Protein AF-A0A7S4P070-F1 (afdb_monomer)

Radius of gyration: 16.61 Å; Cα contacts (8 Å, |Δi|>4): 369; chains: 1; bounding box: 40×41×44 Å

Foldseek 3Di:
DFDADPVPRDTPDDADDPDPFDWQEKDKADDDPPDDPDPDAIWMWIFTQQLWIWIAGPPHGDTPDIDFPDDPDPDRFRFRYWDDAPPQWIWTWTCQRKIWIARNVVRDTPDIDDDGHNKGFNDWDWDADPVRWIWIWTAIPVRWIWIWIHDPPDDDTDTDTDDD

Organism: NCBI:txid180227

Mean predicted aligned error: 7.18 Å

Secondary structure (DSSP, 8-state):
-EEE-TTT-SEEEE---SS-SPEEEEEEEPPPTT-TT-----EEEEEETTSEEEEEETTT--EEEEEE--TT-SS---EEEEEE-GGGEEEEEETTS-EEEEETTTTEEEEEES---S--EEEEEEEE-TTSPEEEEEEETTS-EEEEEE-SSS-----EEE--

Structure (mmCIF, N/CA/C/O backbone):
data_AF-A0A7S4P070-F1
#
_entry.id   AF-A0A7S4P070-F1
#
loop_
_atom_site.group_PDB
_atom_site.id
_atom_site.type_symbol
_atom_site.label_atom_id
_atom_site.label_alt_id
_atom_site.label_comp_id
_atom_site.label_asym_id
_atom_site.label_entity_id
_atom_site.label_seq_id
_atom_site.pdbx_PDB_ins_code
_atom_site.Cartn_x
_atom_site.Cartn_y
_atom_site.Cartn_z
_atom_site.occupancy
_atom_site.B_iso_or_equiv
_atom_site.auth_seq_id
_atom_site.auth_comp_id
_atom_site.auth_asym_id
_atom_site.auth_atom_id
_atom_site.pdbx_PDB_model_num
ATOM 1 N N . LEU A 1 1 ? 5.108 -7.755 -12.364 1.00 83.06 1 LEU A N 1
ATOM 2 C CA . LEU A 1 1 ? 3.908 -8.358 -11.732 1.00 83.06 1 LEU A CA 1
ATOM 3 C C . LEU A 1 1 ? 3.203 -9.234 -12.762 1.00 83.06 1 LEU A C 1
ATOM 5 O O . LEU A 1 1 ? 3.191 -8.847 -13.920 1.00 83.06 1 LEU A O 1
ATOM 9 N N . ALA A 1 2 ? 2.627 -10.378 -12.391 1.00 87.56 2 ALA A N 1
ATOM 10 C CA . ALA A 1 2 ? 1.837 -11.197 -13.316 1.00 87.56 2 ALA A CA 1
ATOM 11 C C . ALA A 1 2 ? 0.580 -11.753 -12.632 1.00 87.56 2 ALA A C 1
ATOM 13 O O . ALA A 1 2 ? 0.635 -12.115 -11.456 1.00 87.56 2 ALA A O 1
ATOM 14 N N . VAL A 1 3 ? -0.536 -11.818 -13.365 1.00 87.38 3 VAL A N 1
ATOM 15 C CA . VAL A 1 3 ? -1.731 -12.584 -12.983 1.00 87.38 3 VAL A CA 1
ATOM 16 C C . VAL A 1 3 ? -1.612 -13.971 -13.574 1.00 87.38 3 VAL A C 1
ATOM 18 O O . VAL A 1 3 ? -1.389 -14.123 -14.775 1.00 87.38 3 VAL A O 1
ATOM 21 N N . PHE A 1 4 ? -1.833 -14.977 -12.738 1.00 91.00 4 PHE A N 1
ATOM 22 C CA . PHE A 1 4 ? -1.916 -16.359 -13.174 1.00 91.00 4 PHE A CA 1
ATOM 23 C C . PHE A 1 4 ? -3.362 -16.830 -13.122 1.00 91.00 4 PHE A C 1
ATOM 25 O O . PHE A 1 4 ? -4.060 -16.639 -12.124 1.00 91.00 4 PHE A O 1
ATOM 32 N N . SER A 1 5 ? -3.798 -17.505 -14.178 1.00 92.38 5 SER A N 1
ATOM 33 C CA . SER A 1 5 ? -5.051 -18.249 -14.147 1.00 92.38 5 SER A CA 1
ATOM 34 C C . SER A 1 5 ? -4.894 -19.440 -13.208 1.00 92.38 5 SER A C 1
ATOM 36 O O . SER A 1 5 ? -4.060 -20.314 -13.432 1.00 92.38 5 SER A O 1
ATOM 38 N N . LEU A 1 6 ? -5.725 -19.532 -12.169 1.00 91.94 6 LEU A N 1
ATOM 39 C CA . LEU A 1 6 ? -5.698 -20.686 -11.258 1.00 91.94 6 LEU A CA 1
ATOM 40 C C . LEU A 1 6 ? -6.059 -22.000 -11.966 1.00 91.94 6 LEU A C 1
ATOM 42 O O . LEU A 1 6 ? -5.636 -23.072 -11.536 1.00 91.94 6 LEU A O 1
ATOM 46 N N . LYS A 1 7 ? -6.831 -21.918 -13.058 1.00 94.81 7 LYS A N 1
ATOM 47 C CA . LYS A 1 7 ? -7.277 -23.081 -13.827 1.00 94.81 7 LYS A CA 1
ATOM 48 C C . LYS A 1 7 ? -6.176 -23.620 -14.736 1.00 94.81 7 LYS A C 1
ATOM 50 O O . LYS A 1 7 ? -5.965 -24.828 -14.765 1.00 94.81 7 LYS A O 1
ATOM 55 N N . THR A 1 8 ? -5.509 -22.745 -15.490 1.00 96.25 8 THR A N 1
ATOM 56 C CA . THR A 1 8 ? -4.498 -23.153 -16.485 1.00 96.25 8 THR A CA 1
ATOM 57 C C . THR A 1 8 ? -3.077 -23.108 -15.935 1.00 96.25 8 THR A C 1
ATOM 59 O O . THR A 1 8 ? -2.202 -23.775 -16.471 1.00 96.25 8 THR A O 1
ATOM 62 N N . ARG A 1 9 ? -2.850 -22.373 -14.837 1.00 93.50 9 ARG A N 1
ATOM 63 C CA . ARG A 1 9 ? -1.528 -22.027 -14.285 1.00 93.50 9 ARG A CA 1
ATOM 64 C C . ARG A 1 9 ? -0.643 -21.249 -15.262 1.00 93.50 9 ARG A C 1
ATOM 66 O O . ARG A 1 9 ? 0.567 -21.176 -15.071 1.00 93.50 9 ARG A O 1
ATOM 73 N N . GLU A 1 10 ? -1.246 -20.658 -16.286 1.00 95.62 10 GLU A N 1
ATOM 74 C CA . GLU A 1 10 ? -0.568 -19.805 -17.257 1.00 95.62 10 GLU A CA 1
ATOM 75 C C . GLU A 1 10 ? -0.686 -18.335 -16.856 1.00 95.62 10 GLU A C 1
ATOM 77 O O . GLU A 1 10 ? -1.582 -17.950 -16.093 1.00 95.62 10 GLU A O 1
ATOM 82 N N . ILE A 1 11 ? 0.233 -17.523 -17.380 1.00 92.75 11 ILE A N 1
ATOM 83 C CA . ILE A 1 11 ? 0.182 -16.068 -17.255 1.00 92.75 11 ILE A CA 1
ATOM 84 C C . ILE A 1 11 ? -0.980 -15.575 -18.114 1.00 92.75 11 ILE A C 1
ATOM 86 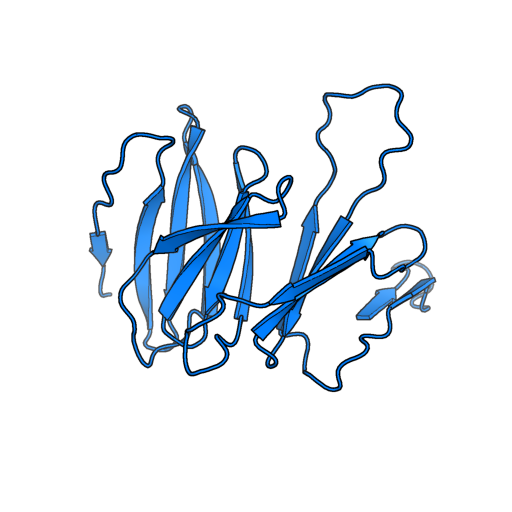O O . ILE A 1 11 ? -0.961 -15.722 -19.332 1.00 92.75 11 ILE A O 1
ATOM 90 N N . ASP A 1 12 ? -1.977 -14.989 -17.464 1.00 91.38 12 ASP A N 1
ATOM 91 C CA . ASP A 1 12 ? -3.086 -14.307 -18.130 1.00 91.38 12 ASP A CA 1
ATOM 92 C C . ASP A 1 12 ? -2.657 -12.894 -18.542 1.00 91.38 12 ASP A C 1
ATOM 94 O O . ASP A 1 12 ? -2.856 -12.453 -19.672 1.00 91.38 12 ASP A O 1
ATOM 98 N N . ARG A 1 13 ? -2.002 -12.191 -17.612 1.00 90.12 13 ARG A N 1
ATOM 99 C CA . ARG A 1 13 ? -1.626 -10.782 -17.740 1.00 90.12 13 ARG A CA 1
ATOM 100 C C . ARG A 1 13 ? -0.293 -10.510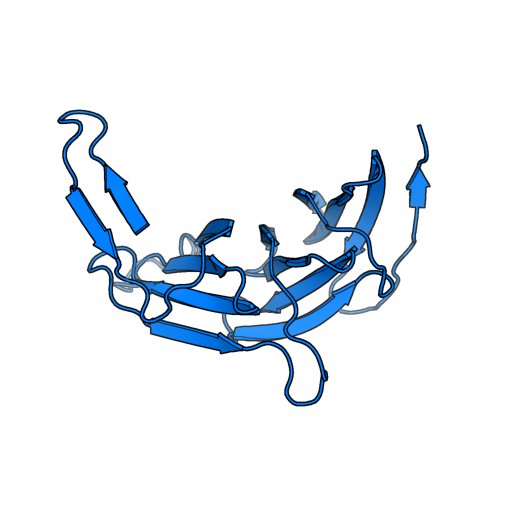 -17.054 1.00 90.12 13 ARG A C 1
ATOM 102 O O . ARG A 1 13 ? 0.004 -11.107 -16.019 1.00 90.12 13 ARG A O 1
ATOM 109 N N . GLN A 1 14 ? 0.502 -9.592 -17.598 1.00 91.19 14 GLN A N 1
ATOM 110 C CA . GLN A 1 14 ? 1.796 -9.206 -17.037 1.00 91.19 14 GLN A CA 1
ATOM 111 C C . GLN A 1 14 ? 1.975 -7.687 -17.089 1.00 91.19 14 GLN A C 1
ATOM 113 O O . GLN A 1 14 ? 1.861 -7.078 -18.147 1.00 91.19 14 GLN A O 1
ATOM 118 N N . TRP A 1 15 ? 2.317 -7.097 -15.943 1.00 89.31 15 TRP A N 1
ATOM 119 C CA . TRP A 1 15 ? 2.768 -5.714 -15.837 1.00 89.31 15 TRP A CA 1
ATOM 120 C C . TRP A 1 15 ? 4.285 -5.683 -15.703 1.00 89.31 15 TRP A C 1
ATOM 122 O O . TRP A 1 15 ? 4.862 -6.361 -14.837 1.00 89.31 15 TRP A O 1
ATOM 132 N N . SER A 1 16 ? 4.913 -4.838 -16.507 1.00 85.44 16 SER A N 1
ATOM 133 C CA . SER A 1 16 ? 6.335 -4.535 -16.407 1.00 85.44 16 SER A CA 1
ATOM 134 C C . SER A 1 16 ? 6.491 -3.178 -15.735 1.00 85.44 16 SER A C 1
ATOM 136 O O . SER A 1 16 ? 6.079 -2.160 -16.287 1.00 85.44 16 SER A O 1
ATOM 138 N N . ALA A 1 17 ? 7.058 -3.169 -14.527 1.00 71.62 17 ALA A N 1
ATOM 139 C CA . ALA A 1 17 ? 7.503 -1.932 -13.900 1.00 71.62 17 ALA A CA 1
ATOM 140 C C . ALA A 1 17 ? 8.615 -1.302 -14.745 1.00 71.62 17 ALA A C 1
ATOM 142 O O . ALA A 1 17 ? 9.438 -2.011 -15.319 1.00 71.62 17 ALA A O 1
ATOM 143 N N . HIS A 1 18 ? 8.635 0.028 -14.819 1.00 64.69 18 HIS A N 1
ATOM 144 C CA . HIS A 1 18 ? 9.735 0.766 -15.449 1.00 64.69 18 HIS A CA 1
ATOM 145 C C . HIS A 1 18 ? 10.992 0.833 -14.566 1.00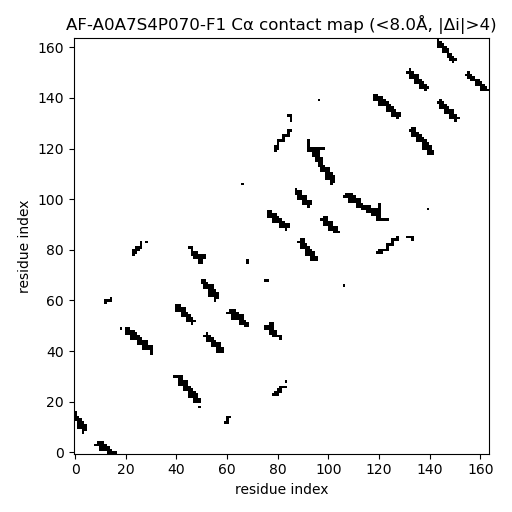 64.69 18 HIS A C 1
ATOM 147 O O . HIS A 1 18 ? 12.018 1.344 -15.005 1.00 64.69 18 HIS A O 1
ATOM 153 N N . SER A 1 19 ? 10.901 0.337 -13.333 1.00 76.62 19 SER A N 1
ATOM 154 C CA . SER A 1 19 ? 11.969 0.310 -12.341 1.00 76.62 19 SER A CA 1
ATOM 155 C C . SER A 1 19 ? 12.433 -1.127 -12.124 1.00 76.62 19 SER A C 1
ATOM 157 O O . SER A 1 19 ? 11.609 -2.042 -12.074 1.00 76.62 19 SER A O 1
ATOM 159 N N . ASP A 1 20 ? 13.742 -1.306 -11.946 1.00 81.94 20 ASP A N 1
ATOM 160 C CA . ASP A 1 20 ? 14.351 -2.576 -11.527 1.00 81.94 20 ASP A CA 1
ATOM 161 C C . ASP A 1 20 ? 14.103 -2.877 -10.032 1.00 81.94 20 ASP A C 1
ATOM 163 O O . ASP A 1 20 ? 14.575 -3.889 -9.511 1.00 81.94 20 ASP A O 1
ATOM 167 N N . ALA A 1 21 ? 13.380 -2.004 -9.319 1.00 84.69 21 ALA A N 1
ATOM 168 C CA . ALA A 1 21 ? 13.084 -2.177 -7.905 1.00 84.69 21 ALA A CA 1
ATOM 169 C C . ALA A 1 21 ? 12.193 -3.396 -7.633 1.00 84.69 21 ALA A C 1
ATOM 171 O O . ALA A 1 21 ? 11.246 -3.706 -8.363 1.00 84.69 21 ALA A O 1
ATOM 172 N N . VAL A 1 22 ? 12.465 -4.055 -6.507 1.00 89.44 22 VAL A N 1
ATOM 173 C CA . VAL A 1 22 ? 11.639 -5.155 -6.013 1.00 89.44 22 VAL A CA 1
ATOM 174 C C . VAL A 1 22 ? 10.292 -4.601 -5.555 1.00 89.44 22 VAL A C 1
ATOM 176 O O . VAL A 1 22 ? 10.227 -3.696 -4.722 1.00 89.44 22 VAL A O 1
ATOM 179 N N . ILE A 1 23 ? 9.205 -5.158 -6.095 1.00 92.00 23 ILE A N 1
ATOM 180 C CA . ILE A 1 23 ? 7.848 -4.881 -5.618 1.00 92.00 23 ILE A CA 1
ATOM 181 C C . ILE A 1 23 ? 7.630 -5.642 -4.311 1.00 92.00 23 ILE A C 1
ATOM 183 O O . ILE A 1 23 ? 7.679 -6.871 -4.286 1.00 92.00 23 ILE A O 1
ATOM 187 N N . MET A 1 24 ? 7.359 -4.898 -3.246 1.00 93.62 24 MET A N 1
ATOM 18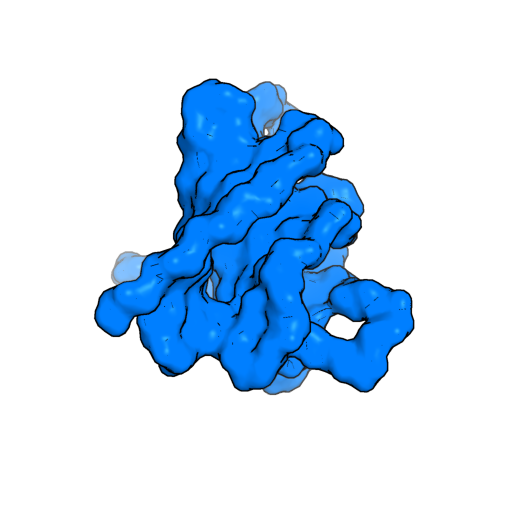8 C CA . MET A 1 24 ? 7.232 -5.410 -1.882 1.00 93.62 24 MET A CA 1
ATOM 189 C C . MET A 1 24 ? 5.787 -5.743 -1.521 1.00 93.62 24 MET A C 1
ATOM 191 O O . MET A 1 24 ? 5.529 -6.709 -0.808 1.00 93.62 24 MET A O 1
ATOM 195 N N . SER A 1 25 ? 4.827 -4.964 -2.024 1.00 95.50 25 SER A N 1
ATOM 196 C CA . SER A 1 25 ? 3.413 -5.160 -1.711 1.00 95.50 25 SER A CA 1
ATOM 197 C C . SER A 1 25 ? 2.507 -4.706 -2.844 1.00 95.50 25 SER A C 1
ATOM 199 O O . SER A 1 25 ? 2.846 -3.821 -3.631 1.00 95.50 25 SER A O 1
ATOM 201 N N . LEU A 1 2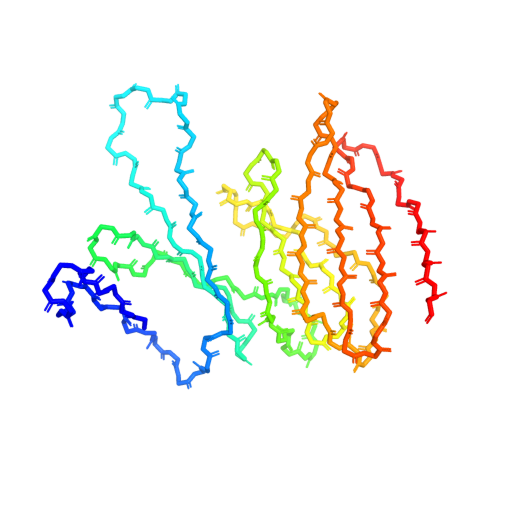6 ? 1.325 -5.317 -2.887 1.00 95.75 26 LEU A N 1
ATOM 202 C CA . LEU A 1 26 ? 0.270 -5.073 -3.862 1.00 95.75 26 LEU A CA 1
ATOM 203 C C . LEU A 1 26 ? -1.058 -4.886 -3.139 1.00 95.75 26 LEU A C 1
ATOM 205 O O . LEU A 1 26 ? -1.317 -5.554 -2.140 1.00 95.75 26 LEU A O 1
ATOM 209 N N . LEU A 1 27 ? -1.910 -4.019 -3.668 1.00 96.00 27 LEU A N 1
ATOM 210 C CA . LEU A 1 27 ? -3.249 -3.777 -3.160 1.00 96.00 27 LEU A CA 1
ATOM 211 C C . LEU A 1 27 ? -4.220 -3.625 -4.328 1.00 96.00 27 LEU A C 1
ATOM 213 O O . LEU A 1 27 ? -4.059 -2.744 -5.166 1.00 96.00 27 LEU A O 1
ATOM 217 N N . PHE A 1 28 ? -5.240 -4.477 -4.368 1.00 94.00 28 PHE A N 1
ATOM 218 C CA . PHE A 1 28 ? -6.341 -4.340 -5.316 1.00 94.00 28 PHE A CA 1
ATOM 219 C C . PHE A 1 28 ? -7.379 -3.379 -4.740 1.00 94.00 28 PHE A C 1
ATOM 221 O O . PHE A 1 28 ? -7.895 -3.594 -3.639 1.00 94.00 28 PHE A O 1
ATOM 228 N N . LEU A 1 29 ? -7.686 -2.323 -5.487 1.00 90.38 29 LEU A N 1
ATOM 229 C CA . LEU A 1 29 ? -8.701 -1.343 -5.133 1.00 90.38 29 LEU A CA 1
ATOM 230 C C . LEU A 1 29 ? -9.886 -1.494 -6.092 1.00 90.38 29 LEU A C 1
ATOM 232 O O . LEU A 1 29 ? -9.864 -0.942 -7.198 1.00 90.38 29 LEU A O 1
ATOM 236 N N . PRO A 1 30 ? -10.940 -2.232 -5.693 1.00 83.19 30 PRO A N 1
ATOM 237 C CA . PRO A 1 30 ? -12.193 -2.166 -6.415 1.00 83.19 30 PRO A CA 1
ATOM 238 C C . PRO A 1 30 ? -12.764 -0.760 -6.254 1.00 83.19 30 PRO A C 1
ATOM 240 O O . PRO A 1 30 ? -12.836 -0.226 -5.133 1.00 83.19 30 PRO A O 1
ATOM 243 N N . LYS A 1 31 ? -13.163 -0.167 -7.380 1.00 79.12 31 LYS A N 1
ATOM 244 C CA . LYS A 1 31 ? -13.922 1.078 -7.368 1.00 79.12 31 LYS A CA 1
ATOM 245 C C . LYS A 1 31 ? -15.273 0.843 -6.698 1.00 79.12 31 LYS A C 1
ATOM 247 O O . LYS A 1 31 ? -15.848 -0.234 -6.823 1.00 79.12 31 LYS A O 1
ATOM 252 N N . GLY A 1 32 ? -15.701 1.820 -5.897 1.00 67.75 32 GLY A N 1
ATOM 253 C CA . GLY A 1 32 ? -16.848 1.692 -4.997 1.00 67.75 32 GLY A CA 1
ATOM 254 C C . GLY A 1 32 ? -18.123 1.233 -5.709 1.00 67.75 32 GLY A C 1
ATOM 255 O O . GLY A 1 32 ? -18.381 1.617 -6.846 1.00 67.75 32 GLY A O 1
ATOM 256 N N . GLU A 1 33 ? -18.937 0.441 -5.010 1.00 55.00 33 GLU A N 1
ATOM 257 C CA . GLU A 1 33 ? -20.173 -0.178 -5.521 1.00 55.00 33 GLU A CA 1
ATOM 258 C C . GLU A 1 33 ? -21.286 0.830 -5.893 1.00 55.00 33 GLU A C 1
ATOM 260 O O . GLU A 1 33 ? -22.320 0.443 -6.435 1.00 55.00 33 GLU A O 1
ATOM 265 N N . GLU A 1 34 ? -21.102 2.127 -5.624 1.00 55.44 34 GLU A N 1
ATOM 266 C CA . GLU A 1 34 ? -22.180 3.125 -5.685 1.00 55.44 34 GLU A CA 1
ATOM 267 C C . GLU A 1 34 ? -22.380 3.808 -7.048 1.00 55.44 34 GLU A C 1
ATOM 269 O O . GLU A 1 34 ? -23.351 4.546 -7.218 1.00 55.44 34 GLU A O 1
ATOM 274 N N . ARG A 1 35 ? -21.545 3.542 -8.061 1.00 52.62 35 ARG A N 1
ATOM 275 C CA . ARG A 1 35 ? -21.776 4.051 -9.426 1.00 52.62 35 ARG A CA 1
ATOM 276 C C . ARG A 1 35 ? -22.138 2.927 -10.385 1.00 52.62 35 ARG A C 1
ATOM 278 O O . ARG A 1 35 ? -21.291 2.336 -11.043 1.00 52.62 35 ARG A O 1
ATOM 285 N N . LYS A 1 36 ? -23.441 2.661 -10.496 1.00 53.25 36 LYS A N 1
ATOM 286 C CA . LYS A 1 36 ? -23.992 1.981 -11.673 1.00 53.25 36 LYS A CA 1
ATOM 287 C C . LYS A 1 36 ? -23.803 2.920 -12.871 1.00 53.25 36 LYS A C 1
ATOM 289 O O . LYS A 1 36 ? -24.261 4.051 -12.797 1.00 53.25 36 LYS A O 1
ATOM 294 N N . GLU A 1 37 ? -23.170 2.432 -13.938 1.00 51.12 37 GLU A N 1
ATOM 295 C CA . GLU A 1 37 ? -23.117 3.012 -15.303 1.00 51.12 37 GLU A CA 1
ATOM 296 C C . GLU A 1 37 ? -21.867 3.778 -15.765 1.00 51.12 37 GLU A C 1
ATOM 298 O O . GLU A 1 37 ? -21.868 4.255 -16.899 1.00 51.12 37 GLU A O 1
ATOM 303 N N . SER A 1 38 ? -20.761 3.827 -15.020 1.00 56.62 38 SER A N 1
ATOM 304 C CA . SER A 1 38 ? -19.477 4.195 -15.638 1.00 56.62 38 SER A CA 1
ATOM 305 C C . SER A 1 38 ? -18.585 2.962 -15.803 1.00 56.62 38 SER A C 1
ATOM 307 O O . SER A 1 38 ? -18.490 2.144 -14.891 1.00 56.62 38 SER A O 1
ATOM 309 N N . ASP A 1 39 ? -17.948 2.820 -16.976 1.00 62.72 39 ASP A N 1
ATOM 310 C CA . ASP A 1 39 ? -16.863 1.865 -17.297 1.00 62.72 39 ASP A CA 1
ATOM 311 C C . ASP A 1 39 ? -15.607 2.160 -16.449 1.00 62.72 39 ASP A C 1
ATOM 313 O O . ASP A 1 39 ? -14.487 2.324 -16.930 1.00 62.72 39 ASP A O 1
ATOM 317 N N . GLU A 1 40 ? -15.797 2.349 -15.153 1.00 64.69 40 GLU A N 1
ATOM 318 C CA . GLU A 1 40 ? -14.766 2.746 -14.231 1.00 64.69 40 GLU A CA 1
ATOM 319 C C . GLU A 1 40 ? -14.050 1.490 -13.724 1.00 64.69 40 GLU A C 1
ATOM 321 O O . GLU A 1 40 ? -14.550 0.721 -12.907 1.00 64.69 40 GLU A O 1
ATOM 326 N N . GLU A 1 41 ? -12.861 1.274 -14.279 1.00 81.00 41 GLU A N 1
ATOM 327 C CA . GLU A 1 41 ? -12.065 0.061 -14.108 1.00 81.00 41 GLU A CA 1
ATOM 328 C C . GLU A 1 41 ? -11.367 -0.000 -12.737 1.00 81.00 41 GLU A C 1
ATOM 330 O O . GLU A 1 41 ? -11.037 1.025 -12.136 1.00 81.00 41 GLU A O 1
ATOM 335 N N . SER A 1 42 ? -11.134 -1.221 -12.240 1.00 90.38 42 SER A N 1
ATOM 336 C CA . SER A 1 42 ? -10.392 -1.459 -10.996 1.00 90.38 42 SER A CA 1
ATOM 337 C C . SER A 1 42 ? -8.918 -1.075 -11.148 1.00 90.38 42 SER A C 1
ATOM 339 O O . SER A 1 42 ? -8.314 -1.241 -12.215 1.00 90.38 42 SER A O 1
ATOM 341 N N . GLU A 1 43 ? -8.329 -0.599 -10.051 1.00 93.88 43 GLU A N 1
ATOM 342 C CA . GLU A 1 43 ? -6.909 -0.270 -9.977 1.00 93.88 43 GLU A CA 1
ATOM 343 C C . GLU A 1 43 ? -6.139 -1.283 -9.121 1.00 93.88 43 GLU A C 1
ATOM 345 O O . GLU A 1 43 ? -6.645 -1.821 -8.131 1.00 93.88 43 GLU A O 1
ATOM 350 N N . VAL A 1 44 ? -4.874 -1.494 -9.477 1.00 94.88 44 VAL A N 1
ATOM 351 C CA . VAL A 1 44 ? -3.889 -2.203 -8.659 1.00 94.88 44 VAL A CA 1
ATOM 352 C C . VAL A 1 44 ? -2.839 -1.200 -8.230 1.00 94.88 44 VAL A C 1
ATOM 354 O O . VAL A 1 44 ? -2.253 -0.512 -9.059 1.00 94.88 44 VAL A O 1
ATOM 357 N N . TRP A 1 45 ? -2.589 -1.119 -6.935 1.00 95.25 45 TRP A N 1
ATOM 358 C CA . TRP A 1 45 ? -1.535 -0.294 -6.367 1.00 95.25 45 TRP A CA 1
ATOM 359 C C . TRP A 1 45 ? -0.376 -1.194 -5.967 1.00 95.25 45 TRP A C 1
ATOM 361 O O . TRP A 1 45 ? -0.584 -2.265 -5.396 1.00 95.25 45 TRP A O 1
ATOM 371 N N . SER A 1 46 ? 0.849 -0.781 -6.264 1.00 94.50 46 SER A N 1
ATOM 372 C CA . SER A 1 46 ? 2.049 -1.522 -5.887 1.00 94.50 46 SER A CA 1
ATOM 373 C C . SER A 1 46 ? 3.106 -0.601 -5.316 1.00 94.50 46 SER A C 1
ATOM 375 O O . SER A 1 46 ? 3.273 0.513 -5.802 1.00 94.50 46 SER A O 1
ATOM 377 N N . VAL A 1 47 ? 3.861 -1.088 -4.344 1.00 92.88 47 VAL A N 1
ATOM 378 C CA . VAL A 1 47 ? 4.995 -0.369 -3.757 1.00 92.88 47 VAL A CA 1
ATOM 379 C C . VAL A 1 47 ? 6.263 -1.186 -3.840 1.00 92.88 47 VAL A C 1
ATOM 381 O O . VAL A 1 47 ? 6.201 -2.417 -3.813 1.00 92.88 47 VAL A O 1
ATOM 384 N N . GLY A 1 48 ? 7.402 -0.503 -3.912 1.00 88.56 48 GLY A N 1
ATOM 385 C CA . GLY A 1 48 ? 8.706 -1.145 -3.969 1.00 88.56 48 GLY A CA 1
ATOM 386 C C . GLY A 1 48 ? 9.801 -0.429 -3.185 1.00 88.56 48 GLY A C 1
ATOM 387 O O . GLY A 1 48 ? 9.595 0.604 -2.541 1.00 88.56 48 GLY A O 1
ATOM 388 N N . GLU A 1 49 ? 10.996 -1.005 -3.276 1.00 88.69 49 GLU A N 1
ATOM 389 C CA . GLU A 1 49 ? 12.229 -0.501 -2.658 1.00 88.69 49 GLU A CA 1
ATOM 390 C C . GLU A 1 49 ? 12.714 0.836 -3.237 1.00 88.69 49 GLU A C 1
ATOM 392 O O . GLU A 1 49 ? 13.639 1.433 -2.713 1.00 88.69 49 GLU A O 1
ATOM 397 N N . ASP A 1 50 ? 12.115 1.352 -4.304 1.00 87.75 50 ASP A N 1
ATOM 398 C CA . ASP A 1 50 ? 12.426 2.693 -4.812 1.00 87.75 50 ASP A CA 1
ATOM 399 C C . ASP A 1 50 ? 11.639 3.802 -4.098 1.00 87.75 50 ASP A C 1
ATOM 401 O O . ASP A 1 50 ? 11.835 4.987 -4.374 1.00 87.75 50 ASP A O 1
ATOM 405 N N . GLY A 1 51 ? 10.746 3.435 -3.173 1.00 87.56 51 GLY A N 1
ATOM 406 C CA . GLY A 1 51 ? 9.889 4.381 -2.466 1.00 87.56 51 GLY A CA 1
ATOM 407 C C . GLY A 1 51 ? 8.834 5.037 -3.356 1.00 87.56 51 GLY A C 1
ATOM 408 O O . GLY A 1 51 ? 8.302 6.095 -3.005 1.00 87.56 51 GLY A O 1
ATOM 409 N N . CYS A 1 52 ? 8.526 4.423 -4.499 1.00 90.25 52 CYS A N 1
ATOM 410 C CA . CYS A 1 52 ? 7.422 4.817 -5.360 1.00 90.25 52 CYS A CA 1
ATOM 411 C C . CYS A 1 52 ? 6.177 3.968 -5.072 1.00 90.25 52 CYS A C 1
ATOM 413 O O . CYS A 1 52 ? 6.257 2.804 -4.669 1.00 90.25 52 CYS A O 1
ATOM 415 N N . ILE A 1 53 ? 5.011 4.561 -5.316 1.00 92.06 53 ILE A N 1
ATOM 416 C CA . ILE A 1 53 ? 3.736 3.859 -5.442 1.00 92.06 53 ILE A CA 1
ATOM 417 C C . ILE A 1 53 ? 3.364 3.898 -6.919 1.00 92.06 53 ILE A C 1
ATOM 419 O O . ILE A 1 53 ? 3.201 4.969 -7.497 1.00 92.06 53 ILE A O 1
ATOM 423 N N . TYR A 1 54 ? 3.208 2.734 -7.526 1.00 93.25 54 TYR A N 1
ATOM 424 C CA . TYR A 1 54 ? 2.751 2.601 -8.901 1.00 93.25 54 TYR A CA 1
ATOM 425 C C . TYR A 1 54 ? 1.266 2.266 -8.903 1.00 93.25 54 TYR A C 1
ATOM 427 O O . TYR A 1 54 ? 0.832 1.365 -8.179 1.00 93.25 54 TYR A O 1
ATOM 435 N N . ILE A 1 55 ? 0.505 2.974 -9.730 1.00 94.12 55 ILE A N 1
ATOM 436 C CA . ILE A 1 55 ? -0.927 2.751 -9.904 1.00 94.12 55 ILE A CA 1
ATOM 437 C C . ILE A 1 55 ? -1.147 2.188 -11.293 1.00 94.12 55 ILE A C 1
ATOM 439 O O . ILE A 1 55 ? -0.783 2.803 -12.293 1.00 94.12 55 ILE A O 1
ATOM 443 N N . TRP A 1 56 ? -1.775 1.027 -11.355 1.00 94.50 56 TRP A N 1
ATOM 444 C CA . TRP A 1 56 ? -2.009 0.289 -12.579 1.00 94.50 56 TRP A CA 1
ATOM 445 C C . TRP A 1 56 ? -3.498 0.153 -12.820 1.00 94.50 56 TRP A C 1
ATOM 447 O O . TRP A 1 56 ? -4.264 -0.135 -11.901 1.00 94.50 56 TRP A O 1
ATOM 457 N N . ARG A 1 57 ? -3.903 0.258 -14.077 1.00 92.75 57 ARG A N 1
ATOM 458 C CA . ARG A 1 57 ? -5.201 -0.237 -14.509 1.00 92.75 57 ARG A CA 1
ATOM 459 C C . ARG A 1 57 ? -5.146 -1.758 -14.505 1.00 92.75 57 ARG A C 1
ATOM 461 O O . ARG A 1 57 ? -4.229 -2.355 -15.077 1.00 92.75 57 ARG A O 1
ATOM 468 N N . GLU A 1 58 ? -6.113 -2.398 -13.857 1.00 91.38 58 GLU A N 1
ATOM 469 C CA . GLU A 1 58 ? -6.106 -3.855 -13.740 1.00 91.38 58 GLU A CA 1
ATOM 470 C C . GLU A 1 58 ? -6.323 -4.521 -15.107 1.00 91.38 58 GLU A C 1
ATOM 472 O O . GLU A 1 58 ? -5.613 -5.458 -15.467 1.00 91.38 58 GLU A O 1
ATOM 477 N N . ARG A 1 59 ? -7.296 -4.024 -15.881 1.00 89.81 59 ARG A N 1
ATOM 478 C CA . ARG A 1 59 ? -7.792 -4.665 -17.106 1.00 89.81 59 ARG A CA 1
ATOM 479 C C . ARG A 1 59 ? -6.702 -4.926 -18.145 1.00 89.81 59 ARG A C 1
ATOM 481 O O . ARG A 1 59 ? -6.565 -6.061 -18.587 1.00 89.81 59 ARG A O 1
ATOM 488 N N . ASP A 1 60 ? -5.971 -3.887 -18.533 1.00 90.62 60 ASP A N 1
ATOM 489 C CA . ASP A 1 60 ? -5.037 -3.893 -19.670 1.00 90.62 60 ASP A CA 1
ATOM 490 C C . ASP A 1 60 ? -3.564 -3.754 -19.251 1.00 90.62 60 ASP A C 1
ATOM 492 O O . ASP A 1 60 ? -2.675 -3.632 -20.089 1.00 90.62 60 ASP A O 1
ATOM 496 N N . CYS A 1 61 ? -3.313 -3.759 -17.946 1.00 92.06 61 CYS A N 1
ATOM 497 C CA . CYS A 1 61 ? -2.000 -3.599 -17.354 1.00 92.06 61 CYS A CA 1
ATOM 498 C C . CYS A 1 61 ? -1.289 -2.258 -17.590 1.00 92.06 61 CYS A C 1
ATOM 500 O O . CYS A 1 61 ? -0.072 -2.164 -17.417 1.00 92.06 61 CYS A O 1
ATOM 502 N N . THR A 1 62 ? -2.029 -1.202 -17.926 1.00 92.19 62 THR A N 1
ATOM 503 C CA . THR A 1 62 ? -1.459 0.130 -18.154 1.00 92.19 62 THR A CA 1
ATOM 504 C C . THR A 1 62 ? -1.027 0.788 -16.846 1.00 92.19 62 THR A C 1
ATOM 506 O O . THR A 1 62 ? -1.796 0.842 -15.885 1.00 92.19 62 THR A O 1
ATOM 509 N N . LEU A 1 63 ? 0.186 1.347 -16.817 1.00 93.31 63 LEU A N 1
ATOM 510 C CA . LEU A 1 63 ? 0.619 2.242 -15.744 1.00 93.31 63 LEU A CA 1
ATOM 511 C C . LEU A 1 63 ? -0.152 3.564 -15.845 1.00 93.31 63 LEU A C 1
ATOM 513 O O . LEU A 1 63 ? -0.024 4.287 -16.831 1.00 93.31 63 LEU A O 1
ATOM 517 N N . LEU A 1 64 ? -0.959 3.866 -14.834 1.00 92.69 64 LEU A N 1
ATOM 518 C CA . LEU A 1 64 ? -1.752 5.090 -14.748 1.00 92.69 64 LEU A CA 1
ATOM 519 C C . LEU A 1 64 ? -0.988 6.224 -14.072 1.00 92.69 64 LEU A C 1
ATOM 521 O O . LEU A 1 64 ? -1.191 7.381 -14.431 1.00 92.69 64 LEU A O 1
ATOM 525 N N . ASP A 1 65 ? -0.169 5.904 -13.068 1.00 92.75 65 ASP A N 1
ATOM 526 C CA . ASP A 1 65 ? 0.535 6.909 -12.274 1.00 92.75 65 ASP A CA 1
ATOM 527 C C . ASP A 1 65 ? 1.741 6.342 -11.527 1.00 92.75 65 ASP A C 1
ATOM 529 O O . ASP A 1 65 ? 1.814 5.141 -11.250 1.00 92.75 65 ASP A O 1
ATOM 533 N N . VAL A 1 66 ? 2.642 7.243 -11.138 1.00 91.81 66 VAL A N 1
ATOM 534 C CA . VAL A 1 66 ? 3.761 6.966 -10.237 1.00 91.81 66 VAL A CA 1
ATOM 535 C C . VAL A 1 66 ? 3.810 8.055 -9.177 1.00 91.81 66 VAL A C 1
ATOM 537 O O . VAL A 1 66 ? 4.260 9.177 -9.421 1.00 91.81 66 VAL A O 1
ATOM 540 N N . LEU A 1 67 ? 3.376 7.713 -7.969 1.00 90.06 67 LEU A N 1
ATOM 541 C CA . LEU A 1 67 ? 3.440 8.612 -6.829 1.00 90.06 67 LEU A CA 1
ATOM 542 C C . LEU A 1 67 ? 4.795 8.447 -6.152 1.00 90.06 67 LEU A C 1
ATOM 544 O O . LEU A 1 67 ? 5.188 7.353 -5.752 1.00 90.06 67 LEU A O 1
ATOM 548 N N . THR A 1 68 ? 5.505 9.554 -5.992 1.00 85.62 68 THR A N 1
ATOM 549 C CA . THR A 1 68 ? 6.760 9.599 -5.243 1.00 85.62 68 THR A CA 1
ATOM 550 C C . THR A 1 68 ? 6.506 10.308 -3.923 1.00 85.62 68 THR A C 1
ATOM 552 O O . THR A 1 68 ? 5.809 11.326 -3.871 1.00 85.62 68 THR A O 1
ATOM 555 N N . SER A 1 69 ? 7.018 9.758 -2.820 1.00 68.12 69 SER A N 1
ATOM 556 C CA . SER A 1 69 ? 6.825 10.400 -1.522 1.00 68.12 69 SER A CA 1
ATOM 557 C C . SER A 1 69 ? 7.547 11.750 -1.485 1.00 68.12 69 SER A C 1
ATOM 559 O O . SER A 1 69 ? 8.742 11.816 -1.759 1.00 68.12 69 SER A O 1
ATOM 561 N N . ILE A 1 70 ? 6.799 12.785 -1.097 1.00 56.53 70 ILE A N 1
ATOM 562 C CA . ILE A 1 70 ? 7.218 14.043 -0.461 1.00 56.53 70 ILE A CA 1
ATOM 563 C C . ILE A 1 70 ? 8.520 14.648 -1.015 1.00 56.53 70 ILE A C 1
ATOM 565 O O . ILE A 1 70 ? 9.627 14.342 -0.563 1.00 56.53 70 ILE A O 1
ATOM 569 N N . ARG A 1 71 ? 8.373 15.637 -1.908 1.00 46.66 71 ARG A N 1
ATOM 570 C CA . ARG A 1 71 ? 9.443 16.597 -2.218 1.00 46.66 71 ARG A CA 1
ATOM 571 C C . ARG A 1 71 ? 10.027 17.142 -0.905 1.00 46.66 71 ARG A C 1
ATOM 573 O O . ARG A 1 71 ? 9.321 17.820 -0.166 1.00 46.66 71 ARG A O 1
ATOM 580 N N . GLY A 1 72 ? 11.301 16.864 -0.630 1.00 43.31 72 GLY A N 1
ATOM 581 C CA . GLY A 1 72 ? 12.032 17.452 0.501 1.00 43.31 72 GLY A CA 1
ATOM 582 C C . GLY A 1 72 ? 12.417 16.506 1.642 1.00 43.31 72 GLY A C 1
ATOM 583 O O . GLY A 1 72 ? 13.089 16.957 2.566 1.00 43.31 72 GLY A O 1
ATOM 584 N N . VAL A 1 73 ? 12.071 15.213 1.594 1.00 51.41 73 VAL A N 1
ATOM 585 C CA . VAL A 1 73 ? 12.669 14.220 2.508 1.00 51.41 73 VAL A CA 1
ATOM 586 C C . VAL A 1 73 ? 13.937 13.663 1.860 1.00 51.41 73 VAL A C 1
ATOM 588 O O . VAL A 1 73 ? 13.895 13.130 0.758 1.00 51.41 73 VAL A O 1
ATOM 591 N N . ALA A 1 74 ? 15.079 13.813 2.533 1.00 45.81 74 ALA A N 1
ATOM 592 C CA . ALA A 1 74 ? 16.405 13.502 1.986 1.00 45.81 74 ALA A CA 1
ATOM 593 C C . ALA A 1 74 ? 16.677 12.003 1.738 1.00 45.81 74 ALA A C 1
ATOM 595 O O . ALA A 1 74 ? 17.734 11.662 1.212 1.00 45.81 74 ALA A O 1
ATOM 596 N N . GLN A 1 75 ? 15.762 11.108 2.122 1.00 56.78 75 GLN A N 1
ATOM 597 C CA . GLN A 1 75 ? 15.897 9.670 1.904 1.00 56.78 75 GLN A CA 1
ATOM 598 C C . GLN A 1 75 ? 14.607 9.083 1.323 1.00 56.78 75 GLN A C 1
ATOM 600 O O . GLN A 1 75 ? 13.521 9.440 1.795 1.00 56.78 75 GLN A O 1
ATOM 605 N N . PRO A 1 76 ? 14.709 8.182 0.327 1.00 59.47 76 PRO A N 1
ATOM 606 C CA . PRO A 1 76 ? 13.552 7.479 -0.203 1.00 59.47 76 PRO A CA 1
ATOM 607 C C . PRO A 1 76 ? 12.907 6.680 0.929 1.00 59.47 76 PRO A C 1
ATOM 609 O O . PRO A 1 76 ? 13.556 5.874 1.597 1.00 59.47 76 PRO A O 1
ATOM 612 N N . ARG A 1 77 ? 11.621 6.928 1.186 1.00 67.31 77 ARG A N 1
ATOM 613 C CA . ARG A 1 77 ? 10.846 6.093 2.102 1.00 67.31 77 ARG A CA 1
ATOM 614 C C . ARG A 1 77 ? 10.590 4.770 1.398 1.00 67.31 77 ARG A C 1
ATOM 616 O O . ARG A 1 77 ? 9.702 4.697 0.562 1.00 67.31 77 ARG A O 1
ATOM 623 N N . TYR A 1 78 ? 11.360 3.739 1.728 1.00 87.00 78 TYR A N 1
ATOM 624 C CA . TYR A 1 78 ? 11.076 2.387 1.258 1.00 87.00 78 TYR A CA 1
ATOM 625 C C . TYR A 1 78 ? 9.715 1.952 1.798 1.00 87.00 78 TYR A C 1
ATOM 627 O O . TYR A 1 78 ? 9.522 1.850 3.015 1.00 87.00 78 TYR A O 1
ATOM 635 N N . TYR A 1 79 ? 8.761 1.761 0.893 1.00 88.44 79 TYR A N 1
ATOM 636 C CA . TYR A 1 79 ? 7.419 1.313 1.223 1.00 88.44 79 TYR A CA 1
ATOM 637 C C . TYR A 1 79 ? 7.396 -0.210 1.240 1.00 88.44 79 TYR A C 1
ATOM 639 O O . TYR A 1 79 ? 7.786 -0.859 0.273 1.00 88.44 79 TYR A O 1
ATOM 647 N N . THR A 1 80 ? 6.941 -0.778 2.349 1.00 92.56 80 THR A N 1
ATOM 648 C CA . THR A 1 80 ? 7.044 -2.221 2.598 1.00 92.56 80 THR A CA 1
ATOM 649 C C . THR A 1 80 ? 5.705 -2.925 2.477 1.00 92.56 80 THR A C 1
ATOM 651 O O . THR A 1 80 ? 5.659 -4.081 2.068 1.00 92.56 80 THR A O 1
ATOM 654 N N . ILE A 1 81 ? 4.605 -2.239 2.792 1.00 95.81 81 ILE A N 1
ATOM 655 C CA . ILE A 1 81 ? 3.274 -2.843 2.799 1.00 95.81 81 ILE A CA 1
ATOM 656 C C . ILE A 1 81 ? 2.176 -1.833 2.483 1.00 95.81 81 ILE A C 1
ATOM 658 O O . ILE A 1 81 ? 2.244 -0.680 2.905 1.00 95.81 81 ILE A O 1
ATOM 662 N N . LEU A 1 82 ? 1.151 -2.285 1.762 1.00 96.75 82 LEU A N 1
ATOM 663 C CA . LEU A 1 82 ? -0.069 -1.536 1.476 1.00 96.75 82 LEU A CA 1
ATOM 664 C C . LEU A 1 82 ? -1.264 -2.159 2.192 1.00 96.75 82 LEU A C 1
ATOM 666 O O . LEU A 1 82 ? -1.400 -3.380 2.238 1.00 96.75 82 LEU A O 1
ATOM 670 N N . ALA A 1 83 ? -2.172 -1.318 2.674 1.00 97.19 83 ALA A N 1
ATOM 671 C CA . ALA A 1 83 ? -3.476 -1.744 3.157 1.00 97.19 83 ALA A CA 1
ATOM 672 C C . ALA A 1 83 ? -4.554 -0.717 2.794 1.00 97.19 83 ALA A C 1
ATOM 674 O O . ALA A 1 83 ? -4.313 0.490 2.797 1.00 97.19 83 ALA A O 1
ATOM 675 N N . ARG A 1 84 ? -5.758 -1.197 2.482 1.00 95.38 84 ARG A N 1
ATOM 676 C CA . ARG A 1 84 ? -6.921 -0.341 2.226 1.00 95.38 84 ARG A CA 1
ATOM 677 C C . ARG A 1 84 ? -7.622 -0.030 3.543 1.00 95.38 84 ARG A C 1
ATOM 679 O O . ARG A 1 84 ? -7.850 -0.946 4.328 1.00 95.38 84 ARG A O 1
ATOM 686 N N . GLY A 1 85 ? -7.994 1.228 3.750 1.00 93.62 85 GLY A N 1
ATOM 687 C CA . GLY A 1 85 ? -8.908 1.621 4.820 1.00 93.62 85 GLY A CA 1
ATOM 688 C C . GLY A 1 85 ? -10.256 2.101 4.300 1.00 93.62 85 GLY A C 1
ATOM 689 O O . GLY A 1 85 ? -10.636 1.863 3.149 1.00 93.62 85 GLY A O 1
ATOM 690 N N . SER A 1 86 ? -10.988 2.783 5.170 1.00 90.38 86 SER A N 1
ATOM 691 C CA . SER A 1 86 ? -12.276 3.378 4.836 1.00 90.38 86 SER A CA 1
ATOM 692 C C . SER A 1 86 ? -12.148 4.522 3.830 1.00 90.38 86 SER A C 1
ATOM 694 O O . SER A 1 86 ? -11.081 5.115 3.656 1.00 90.38 86 SER A O 1
ATOM 696 N N . SER A 1 87 ? -13.260 4.852 3.168 1.00 86.50 87 SER A N 1
ATOM 697 C CA . SER A 1 87 ? -13.407 6.094 2.391 1.00 86.50 87 SER A CA 1
ATOM 698 C C . SER A 1 87 ? -12.320 6.319 1.332 1.00 86.50 87 SER A C 1
ATOM 700 O O . SER A 1 87 ? -11.902 7.446 1.097 1.00 86.50 87 SER A O 1
ATOM 702 N N . GLY A 1 88 ? -11.820 5.240 0.723 1.00 89.06 88 GLY A N 1
ATOM 703 C CA . GLY A 1 88 ? -10.797 5.328 -0.322 1.00 89.06 88 GLY A CA 1
ATOM 704 C C . GLY A 1 88 ? -9.380 5.612 0.185 1.00 89.06 88 GLY A C 1
ATOM 705 O O . GLY A 1 88 ? -8.490 5.825 -0.631 1.00 89.06 88 GLY A O 1
ATOM 706 N N . LYS A 1 89 ? -9.132 5.580 1.500 1.00 93.50 89 LYS A N 1
ATOM 707 C CA . LYS A 1 89 ? -7.780 5.732 2.044 1.00 93.50 89 LYS A CA 1
ATOM 708 C C . LYS A 1 89 ? -6.907 4.518 1.754 1.00 93.50 89 LYS A C 1
ATOM 710 O O . LYS A 1 89 ? -7.347 3.365 1.840 1.00 93.50 89 LYS A O 1
ATOM 715 N N . VAL A 1 90 ? -5.632 4.789 1.507 1.00 95.25 90 VAL A N 1
ATOM 716 C CA . VAL A 1 90 ? -4.586 3.777 1.355 1.00 95.25 90 VAL A CA 1
ATOM 717 C C . VAL A 1 90 ? -3.490 4.040 2.378 1.00 95.25 90 VAL A C 1
ATOM 719 O O . VAL A 1 90 ? -2.952 5.139 2.475 1.00 95.25 90 VAL A O 1
ATOM 722 N N . TYR A 1 91 ? -3.147 3.018 3.149 1.00 95.69 91 TYR A N 1
ATOM 723 C CA . TYR A 1 91 ? -2.119 3.071 4.175 1.00 95.69 91 TYR A CA 1
ATOM 724 C C . TYR A 1 91 ? -0.864 2.364 3.676 1.00 95.69 91 TYR A C 1
ATOM 726 O O . TYR A 1 91 ? -0.931 1.229 3.207 1.00 95.69 91 TYR A O 1
ATOM 734 N N . CYS A 1 92 ? 0.279 3.035 3.791 1.00 95.50 92 CYS A N 1
ATOM 735 C CA . CYS A 1 92 ? 1.575 2.532 3.351 1.00 95.50 92 CYS A CA 1
ATOM 736 C C . CYS A 1 92 ? 2.512 2.405 4.554 1.00 95.50 92 CYS A C 1
ATOM 738 O O . CYS A 1 92 ? 2.957 3.419 5.097 1.00 95.50 92 CYS A O 1
ATOM 740 N N . GLY A 1 93 ? 2.829 1.180 4.965 1.00 95.25 93 GLY A N 1
ATOM 741 C CA . GLY A 1 93 ? 3.896 0.925 5.931 1.00 95.25 93 GLY A CA 1
ATOM 742 C C . GLY A 1 93 ? 5.265 1.197 5.308 1.00 95.25 93 GLY A C 1
ATOM 743 O O . GLY A 1 93 ? 5.454 1.027 4.101 1.00 95.25 93 GLY A O 1
ATOM 744 N N . THR A 1 94 ? 6.215 1.649 6.123 1.00 94.00 94 THR A N 1
ATOM 745 C CA . THR A 1 94 ? 7.561 2.004 5.659 1.00 94.00 94 THR A CA 1
ATOM 746 C C . THR A 1 94 ? 8.643 1.227 6.396 1.00 94.00 94 THR A C 1
ATOM 748 O O . THR A 1 94 ? 8.467 0.780 7.532 1.00 94.00 94 THR A O 1
ATOM 751 N N . TYR A 1 95 ? 9.821 1.164 5.784 1.00 92.81 95 TYR A N 1
ATOM 752 C CA . TYR A 1 95 ? 11.030 0.622 6.401 1.00 92.81 95 TYR A CA 1
ATOM 753 C C . TYR A 1 95 ? 11.490 1.412 7.640 1.00 92.81 95 TYR A C 1
ATOM 755 O O . TYR A 1 95 ? 12.225 0.895 8.475 1.00 92.81 95 TYR A O 1
ATOM 763 N N . PHE A 1 96 ? 11.023 2.653 7.800 1.00 90.81 96 PHE A N 1
ATOM 764 C CA . PHE A 1 96 ? 11.382 3.534 8.915 1.00 90.81 96 PHE A CA 1
ATOM 765 C C . PHE A 1 96 ? 10.323 3.579 10.028 1.00 90.81 96 PHE A C 1
ATOM 767 O O . PHE A 1 96 ? 10.307 4.493 10.854 1.00 90.81 96 PHE A O 1
ATOM 774 N N . GLY A 1 97 ? 9.407 2.609 10.054 1.00 92.12 97 GLY A N 1
ATOM 775 C CA . GLY A 1 97 ? 8.440 2.451 11.145 1.00 92.12 97 GLY A CA 1
ATOM 776 C C . GLY A 1 97 ? 7.273 3.431 11.105 1.00 92.12 97 GLY A C 1
ATOM 777 O O . GLY A 1 97 ? 6.467 3.478 12.028 1.00 92.12 97 GLY A O 1
ATOM 778 N N . GLN A 1 98 ? 7.165 4.210 10.034 1.00 92.81 98 GLN A N 1
ATOM 779 C CA . GLN A 1 98 ? 6.058 5.131 9.822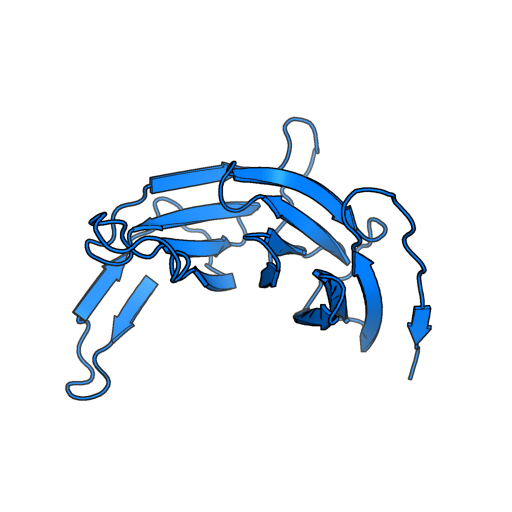 1.00 92.81 98 GLN A CA 1
ATOM 780 C C . GLN A 1 98 ? 4.986 4.487 8.948 1.00 92.81 98 GLN A C 1
ATOM 782 O O . GLN A 1 98 ? 5.289 3.641 8.100 1.00 92.81 98 GLN A O 1
ATOM 787 N N . VAL A 1 99 ? 3.752 4.955 9.102 1.00 93.81 99 VAL A N 1
ATOM 788 C CA . VAL A 1 99 ? 2.651 4.671 8.182 1.00 93.81 99 VAL A CA 1
ATOM 789 C C . VAL A 1 99 ? 2.266 5.960 7.478 1.00 93.81 99 VAL A C 1
ATOM 791 O O . VAL A 1 99 ? 1.908 6.942 8.121 1.00 93.81 99 VAL A O 1
ATOM 794 N N . VAL A 1 100 ? 2.341 5.974 6.153 1.00 92.62 100 VAL A N 1
ATOM 795 C CA . VAL A 1 100 ? 1.894 7.108 5.340 1.00 92.62 100 VAL A CA 1
ATOM 796 C C . VAL A 1 100 ? 0.465 6.856 4.899 1.00 92.62 100 VAL A C 1
ATOM 798 O O . VAL A 1 100 ? 0.167 5.800 4.343 1.00 92.62 100 VAL A O 1
ATOM 801 N N . VAL A 1 101 ? -0.410 7.823 5.144 1.00 93.12 101 VAL A N 1
ATOM 802 C CA . VAL A 1 101 ? -1.820 7.747 4.766 1.00 93.12 101 VAL A CA 1
ATOM 803 C C . VAL A 1 101 ? -2.017 8.549 3.493 1.00 93.12 101 VAL A C 1
ATOM 805 O O . VAL A 1 101 ? -1.651 9.723 3.433 1.00 93.12 101 VAL A O 1
ATOM 808 N N . TRP A 1 102 ? -2.601 7.916 2.489 1.00 93.06 102 TRP A N 1
ATOM 809 C CA . TRP A 1 102 ? -2.915 8.508 1.200 1.00 93.06 102 TRP A CA 1
ATOM 810 C C . TRP A 1 102 ? -4.419 8.592 1.003 1.00 93.06 102 TRP A C 1
ATOM 812 O O . TRP A 1 102 ? -5.163 7.685 1.385 1.00 93.06 102 TRP A O 1
ATO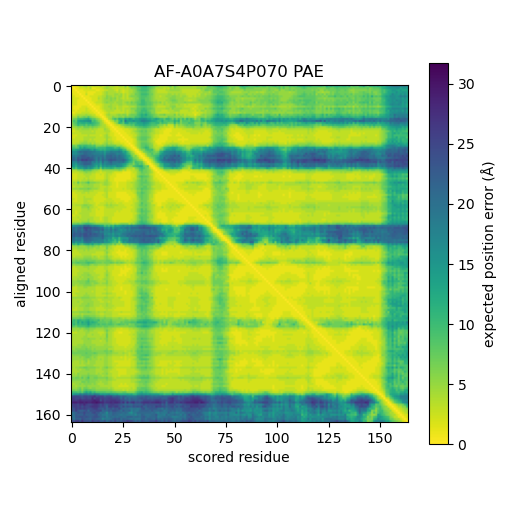M 822 N N . ASP A 1 103 ? -4.842 9.665 0.353 1.00 91.88 103 ASP A N 1
ATOM 823 C CA . ASP A 1 103 ? -6.121 9.716 -0.333 1.00 91.88 103 ASP A CA 1
ATOM 824 C C . ASP A 1 103 ? -5.976 8.941 -1.647 1.00 91.88 103 ASP A C 1
ATOM 826 O O . ASP A 1 103 ? -5.170 9.315 -2.504 1.00 91.88 103 ASP A O 1
ATOM 830 N N . GLY A 1 104 ? -6.698 7.829 -1.788 1.00 90.56 104 GLY A N 1
ATOM 831 C CA . GLY A 1 104 ? -6.627 6.990 -2.982 1.00 90.56 104 GLY A CA 1
ATOM 832 C C . GLY A 1 104 ? -7.242 7.639 -4.221 1.00 90.56 104 GLY A C 1
ATOM 833 O O . GLY A 1 104 ? -6.810 7.347 -5.332 1.00 90.56 104 GLY A O 1
ATOM 834 N N . GLU A 1 105 ? -8.212 8.541 -4.052 1.00 89.81 105 GLU A N 1
ATOM 835 C CA . GLU A 1 105 ? -8.882 9.223 -5.162 1.00 89.81 105 GLU A CA 1
ATOM 836 C C . GLU A 1 105 ? -8.074 10.440 -5.619 1.00 89.81 105 GLU A C 1
ATOM 838 O O . GLU A 1 105 ? -7.785 10.596 -6.805 1.00 89.81 105 GLU A O 1
ATOM 843 N N . GLN A 1 106 ? -7.656 11.279 -4.670 1.00 90.94 106 GLN A N 1
ATOM 844 C CA . GLN A 1 106 ? -6.881 12.492 -4.937 1.00 90.94 106 GLN A CA 1
ATOM 845 C C . GLN A 1 106 ? -5.384 12.217 -5.123 1.00 90.94 106 GLN A C 1
ATOM 847 O O . GLN A 1 106 ? -4.640 13.116 -5.515 1.00 90.94 106 GLN A O 1
ATOM 852 N N . ARG A 1 107 ? -4.934 10.985 -4.842 1.00 91.94 107 ARG A N 1
ATOM 853 C CA . ARG A 1 107 ? -3.546 10.521 -4.997 1.00 91.94 107 ARG A CA 1
ATOM 854 C C . ARG A 1 107 ? -2.537 11.411 -4.271 1.00 91.94 107 ARG A C 1
ATOM 856 O O . ARG A 1 107 ? -1.450 11.699 -4.771 1.00 91.94 107 ARG A O 1
ATOM 863 N N . MET A 1 108 ? -2.894 11.846 -3.065 1.00 90.81 108 MET A N 1
ATOM 864 C CA . MET A 1 108 ? -2.068 12.735 -2.249 1.00 90.81 108 MET A CA 1
ATOM 865 C C . MET A 1 108 ? -1.887 12.212 -0.828 1.00 90.81 108 MET A C 1
ATOM 867 O O . MET A 1 108 ? -2.745 11.516 -0.287 1.00 90.81 108 MET A O 1
ATOM 871 N N . VAL A 1 109 ? -0.756 12.562 -0.213 1.00 89.81 109 VAL A N 1
ATOM 872 C CA . VAL A 1 109 ? -0.494 12.247 1.194 1.00 89.81 109 VAL A CA 1
ATOM 873 C C . VAL A 1 109 ? -1.416 13.091 2.067 1.00 89.81 109 VAL A C 1
ATOM 875 O O . VAL A 1 109 ? -1.402 14.318 1.980 1.00 89.81 109 VAL A O 1
ATOM 878 N N . LEU A 1 110 ? -2.175 12.427 2.931 1.00 89.94 110 LEU A N 1
ATOM 879 C CA . LEU A 1 110 ? -2.988 13.059 3.965 1.00 89.94 110 LEU A CA 1
ATOM 880 C C . LEU A 1 110 ? -2.153 13.323 5.217 1.00 89.94 110 LEU A C 1
ATOM 882 O O . LEU A 1 110 ? -2.140 14.434 5.739 1.00 89.94 110 LEU A O 1
ATOM 886 N N . GLU A 1 111 ? -1.432 12.304 5.690 1.00 89.19 111 GLU A N 1
ATOM 887 C CA . GLU A 1 111 ? -0.620 12.395 6.903 1.00 89.19 111 GLU A CA 1
ATOM 888 C C . GLU A 1 111 ? 0.459 11.302 6.971 1.00 89.19 111 GLU A C 1
ATOM 890 O O . GLU A 1 111 ? 0.528 10.384 6.151 1.00 89.19 111 GLU A O 1
ATOM 895 N N . THR A 1 112 ? 1.336 11.408 7.969 1.00 90.31 112 THR A N 1
ATOM 896 C CA . THR A 1 112 ? 2.273 10.350 8.357 1.00 90.31 112 THR A CA 1
ATOM 897 C C . THR A 1 112 ? 2.100 10.073 9.845 1.00 90.31 112 THR A C 1
ATOM 899 O O . THR A 1 112 ? 2.229 10.982 10.660 1.00 90.31 112 THR A O 1
ATOM 902 N N . ILE A 1 113 ? 1.834 8.816 10.181 1.00 91.19 113 ILE A N 1
ATOM 903 C CA . ILE A 1 113 ? 1.595 8.326 11.535 1.00 91.19 113 ILE A CA 1
ATOM 904 C C . ILE A 1 113 ? 2.845 7.589 12.021 1.00 91.19 113 ILE A C 1
ATOM 906 O O . ILE A 1 113 ? 3.458 6.820 11.276 1.00 91.19 113 ILE A O 1
ATOM 910 N N . GLY A 1 114 ? 3.194 7.802 13.288 1.00 87.31 114 GLY A N 1
ATOM 911 C CA . GLY A 1 114 ? 4.361 7.197 13.922 1.00 87.31 114 GLY A CA 1
ATOM 912 C C . GLY A 1 114 ? 5.619 8.058 13.821 1.00 87.31 114 GLY A C 1
ATOM 913 O O . GLY A 1 114 ? 5.792 8.889 12.924 1.00 87.31 114 GLY A O 1
ATOM 914 N N . GLU A 1 115 ? 6.511 7.861 14.784 1.00 82.94 115 GLU A N 1
ATOM 915 C CA . GLU A 1 115 ? 7.808 8.526 14.811 1.00 82.94 115 GLU A CA 1
ATOM 916 C C . GLU A 1 115 ? 8.754 7.900 13.787 1.00 82.94 115 GLU A C 1
ATOM 918 O O . GLU A 1 115 ? 8.634 6.726 13.435 1.00 82.94 115 GLU A O 1
ATOM 923 N N . PHE A 1 116 ? 9.707 8.691 13.299 1.00 80.62 116 PHE A N 1
ATOM 924 C CA . PHE A 1 116 ? 10.768 8.152 12.462 1.00 80.62 116 PHE A CA 1
ATOM 925 C C . PHE A 1 116 ? 11.642 7.220 13.303 1.00 80.62 116 PHE A C 1
ATOM 927 O O . PHE A 1 116 ? 12.229 7.635 14.303 1.00 80.62 116 PHE A O 1
ATOM 934 N N . THR A 1 117 ? 11.748 5.964 12.887 1.00 84.00 117 THR A N 1
ATOM 935 C CA . THR A 1 117 ? 12.596 4.964 13.535 1.00 84.00 117 THR A CA 1
ATOM 936 C C . THR A 1 117 ? 13.460 4.256 12.497 1.00 84.00 117 THR A C 1
ATOM 938 O O . THR A 1 117 ? 13.303 4.430 11.293 1.00 84.00 117 THR A O 1
ATOM 941 N N . THR A 1 118 ? 14.378 3.415 12.957 1.00 86.75 118 THR A N 1
ATOM 942 C CA . THR A 1 118 ? 15.131 2.496 12.093 1.00 86.75 118 THR A CA 1
ATOM 943 C C . THR A 1 118 ? 14.455 1.126 11.968 1.00 86.75 118 THR A C 1
ATOM 945 O O . THR A 1 118 ? 15.096 0.166 11.541 1.00 86.75 118 THR A O 1
ATOM 948 N N . VAL A 1 119 ? 13.188 1.006 12.384 1.00 91.00 119 VAL A N 1
ATOM 949 C CA . VAL A 1 119 ? 12.489 -0.275 12.502 1.00 91.00 119 VAL A CA 1
ATOM 950 C C . VAL A 1 119 ? 11.370 -0.373 11.481 1.00 91.00 119 VAL A C 1
ATOM 952 O O . VAL A 1 119 ? 10.383 0.344 11.543 1.00 91.00 119 VAL A O 1
ATOM 955 N N . GLU A 1 120 ? 11.502 -1.338 10.588 1.00 94.31 120 GLU A N 1
ATOM 956 C CA . GLU A 1 120 ? 10.560 -1.630 9.515 1.00 94.31 120 GLU A CA 1
ATOM 957 C C . GLU A 1 120 ? 9.161 -2.044 10.001 1.00 94.31 120 GLU A C 1
ATOM 959 O O . GLU A 1 120 ? 9.031 -2.868 10.912 1.00 94.31 120 GLU A O 1
ATOM 964 N N . VAL A 1 121 ? 8.120 -1.523 9.334 1.00 95.38 121 VAL A N 1
ATOM 965 C CA . VAL A 1 121 ? 6.748 -2.050 9.404 1.00 95.38 121 VAL A CA 1
ATOM 966 C C . VAL A 1 121 ? 6.667 -3.308 8.542 1.00 95.38 121 VAL A C 1
ATOM 968 O O . VAL A 1 121 ? 6.822 -3.238 7.323 1.00 95.38 121 VAL A O 1
ATOM 971 N N . THR A 1 122 ? 6.412 -4.455 9.167 1.00 96.00 122 THR A N 1
ATOM 972 C CA . THR A 1 122 ? 6.407 -5.775 8.513 1.00 96.00 122 THR A CA 1
ATOM 973 C C . THR A 1 122 ? 5.006 -6.306 8.240 1.00 96.00 122 THR A C 1
ATOM 975 O O . THR A 1 122 ? 4.827 -7.139 7.355 1.00 96.00 122 THR A O 1
ATOM 978 N N . ALA A 1 123 ? 4.004 -5.835 8.984 1.00 96.75 123 ALA A N 1
ATOM 979 C CA . ALA A 1 123 ? 2.604 -6.123 8.713 1.00 96.75 123 ALA A CA 1
ATOM 980 C C . ALA A 1 123 ? 1.733 -4.913 9.049 1.00 96.75 123 ALA A C 1
ATOM 982 O O . ALA A 1 123 ? 2.035 -4.143 9.963 1.00 96.75 123 ALA A O 1
ATOM 983 N N . LEU A 1 124 ? 0.640 -4.771 8.309 1.00 96.88 124 LEU A N 1
ATOM 984 C CA . LEU A 1 124 ? -0.301 -3.675 8.432 1.00 96.88 124 LEU A CA 1
ATOM 985 C C . LEU A 1 124 ? -1.706 -4.222 8.218 1.00 96.88 124 LEU A C 1
ATOM 987 O O . LEU A 1 124 ? -1.994 -4.836 7.192 1.00 96.88 124 LEU A O 1
ATOM 991 N N . HIS A 1 125 ? -2.572 -4.002 9.195 1.00 97.12 125 HIS A N 1
ATOM 992 C CA . HIS A 1 125 ? -3.977 -4.361 9.119 1.00 97.12 125 HIS A CA 1
ATOM 993 C C . HIS A 1 125 ? -4.824 -3.144 9.462 1.00 97.12 125 HIS A C 1
ATOM 995 O O . HIS A 1 125 ? -4.562 -2.462 10.452 1.00 97.12 125 HIS A O 1
ATOM 1001 N N . ILE A 1 126 ? -5.841 -2.884 8.644 1.00 96.56 126 ILE A N 1
ATOM 1002 C CA . ILE A 1 126 ? -6.787 -1.794 8.857 1.00 96.56 126 ILE A CA 1
ATOM 1003 C C . ILE A 1 126 ? -8.154 -2.406 9.114 1.00 96.56 126 ILE A C 1
ATOM 1005 O O . ILE A 1 126 ? -8.608 -3.268 8.363 1.00 96.56 126 ILE A O 1
ATOM 1009 N N . THR A 1 127 ? -8.807 -1.942 10.169 1.00 95.88 127 THR A N 1
ATOM 1010 C CA . THR A 1 127 ? -10.213 -2.230 10.440 1.00 95.88 127 THR A CA 1
ATOM 1011 C C . THR A 1 127 ? -10.945 -0.924 10.693 1.00 95.88 127 THR A C 1
ATOM 1013 O O . THR A 1 127 ? -10.383 -0.002 11.277 1.00 95.88 127 THR A O 1
ATOM 1016 N N . THR A 1 128 ? -12.191 -0.818 10.251 1.00 94.00 128 THR A N 1
ATOM 1017 C CA . THR A 1 128 ? -12.967 0.419 10.365 1.00 94.00 128 THR A CA 1
ATOM 1018 C C . THR A 1 128 ? -14.051 0.243 11.422 1.00 94.00 128 THR A C 1
ATOM 1020 O O . THR A 1 128 ? -14.844 -0.699 11.379 1.00 94.00 128 THR A O 1
ATOM 1023 N N . LYS A 1 129 ? -14.097 1.159 12.390 1.00 93.69 129 LYS A N 1
ATOM 1024 C CA . LYS A 1 129 ? -15.167 1.230 13.392 1.00 93.69 129 LYS A CA 1
ATOM 1025 C C . LYS A 1 129 ? -16.486 1.667 12.743 1.00 93.69 129 LYS A C 1
ATOM 1027 O O . LYS A 1 129 ? -16.506 2.283 11.684 1.00 93.69 129 LYS A O 1
ATOM 1032 N N . GLN A 1 130 ? -17.607 1.436 13.428 1.00 91.19 130 GLN A N 1
ATOM 1033 C CA . GLN A 1 130 ? -18.943 1.829 12.941 1.00 91.19 130 GLN A CA 1
ATOM 1034 C C . GLN A 1 130 ? -19.091 3.335 12.662 1.00 91.19 130 GLN A C 1
ATOM 1036 O O . GLN A 1 130 ? -19.907 3.730 11.840 1.00 91.19 130 GLN A O 1
ATOM 1041 N N . ASN A 1 131 ? -18.302 4.176 13.332 1.00 89.12 131 ASN A N 1
ATOM 1042 C CA . ASN A 1 131 ? -18.277 5.624 13.123 1.00 89.12 131 ASN A CA 1
ATOM 1043 C C . ASN A 1 131 ? -17.381 6.060 11.942 1.00 89.12 131 ASN A C 1
ATOM 1045 O O . ASN A 1 131 ? -17.156 7.255 11.772 1.00 89.12 131 ASN A O 1
ATOM 1049 N N . GLY A 1 132 ? -16.825 5.117 11.172 1.00 88.94 132 GLY A N 1
ATOM 1050 C CA . GLY A 1 132 ? -15.922 5.394 10.054 1.00 88.94 132 GLY A CA 1
ATOM 1051 C C . GLY A 1 132 ? -14.473 5.694 10.453 1.00 88.94 132 GLY A C 1
ATOM 1052 O O . GLY A 1 132 ? -13.670 6.034 9.592 1.00 88.94 132 GLY A O 1
ATOM 1053 N N . THR A 1 133 ? -14.108 5.591 11.736 1.00 91.69 133 THR A N 1
ATOM 1054 C CA . THR A 1 133 ? -12.709 5.713 12.171 1.00 91.69 133 THR A CA 1
ATOM 1055 C C . THR A 1 133 ? -11.928 4.467 11.772 1.00 91.69 133 THR A C 1
ATOM 1057 O O . THR A 1 133 ? -12.307 3.355 12.145 1.00 91.69 133 THR A O 1
ATOM 1060 N N . ASP A 1 134 ? -10.800 4.655 11.093 1.00 94.69 134 ASP A N 1
ATOM 1061 C CA . ASP A 1 134 ? -9.876 3.562 10.806 1.00 94.69 134 ASP A CA 1
ATOM 1062 C C . ASP A 1 134 ? -8.985 3.289 12.019 1.00 94.69 134 ASP A C 1
ATOM 1064 O O . ASP A 1 134 ? -8.371 4.193 12.587 1.00 94.69 134 ASP A O 1
ATOM 1068 N N . VAL A 1 135 ? -8.916 2.024 12.412 1.00 95.94 135 VAL A N 1
ATOM 1069 C CA . VAL A 1 135 ? -7.981 1.488 13.396 1.00 95.94 135 VAL A CA 1
ATOM 1070 C C . VAL A 1 135 ? -6.882 0.767 12.640 1.00 95.94 135 VAL A C 1
ATOM 1072 O O . VAL A 1 135 ? -7.132 -0.155 11.863 1.00 95.94 135 VAL A O 1
ATOM 1075 N N . ILE A 1 136 ? -5.658 1.202 12.887 1.00 96.06 136 ILE A N 1
ATOM 1076 C CA . ILE A 1 136 ? -4.459 0.774 12.185 1.00 96.06 136 ILE A CA 1
ATOM 1077 C C . ILE A 1 136 ? -3.667 -0.092 13.151 1.00 96.06 136 ILE A C 1
ATOM 1079 O O . ILE A 1 136 ? -3.219 0.397 14.186 1.00 96.06 136 ILE A O 1
ATOM 1083 N N . VAL A 1 137 ? -3.483 -1.362 12.817 1.00 96.81 137 VAL A N 1
ATOM 1084 C CA . VAL A 1 137 ? -2.642 -2.289 13.573 1.00 96.81 137 VAL A CA 1
ATOM 1085 C C . VAL A 1 137 ? -1.361 -2.521 12.784 1.00 96.81 137 VAL A C 1
ATOM 1087 O O . VAL A 1 137 ? -1.394 -3.063 11.678 1.00 96.81 137 VAL A O 1
ATOM 1090 N N . CYS A 1 138 ? -0.235 -2.112 13.360 1.00 95.94 138 CYS A N 1
ATOM 1091 C CA . CYS A 1 138 ? 1.090 -2.233 12.762 1.00 95.94 138 CYS A CA 1
ATOM 1092 C C . CYS A 1 138 ? 1.925 -3.241 13.539 1.00 95.94 138 CYS A C 1
ATOM 1094 O O . CYS A 1 138 ? 2.057 -3.114 14.756 1.00 95.94 138 CYS A O 1
ATOM 1096 N N . CYS A 1 139 ? 2.556 -4.173 12.832 1.00 97.00 139 CYS A N 1
ATOM 1097 C CA . CYS A 1 139 ? 3.613 -5.012 13.388 1.00 97.00 139 CYS A CA 1
ATOM 1098 C C . CYS A 1 139 ? 4.967 -4.527 12.879 1.00 97.00 139 CYS A C 1
ATOM 1100 O O . CYS A 1 139 ? 5.117 -4.189 11.702 1.00 97.00 139 CYS A O 1
ATOM 1102 N N . PHE A 1 140 ? 5.956 -4.533 13.765 1.00 96.38 140 PHE A N 1
ATOM 1103 C CA . PHE A 1 140 ? 7.307 -4.078 13.475 1.00 96.38 140 PHE A CA 1
ATOM 1104 C C . PHE A 1 140 ? 8.299 -5.238 13.475 1.00 96.38 140 PHE A C 1
ATOM 1106 O O . PHE A 1 140 ? 8.106 -6.262 14.139 1.00 96.38 140 PHE A O 1
ATOM 1113 N N . ARG A 1 141 ? 9.415 -5.066 12.764 1.00 95.88 141 ARG A N 1
ATOM 1114 C CA . ARG A 1 141 ? 10.494 -6.064 12.690 1.00 95.88 141 ARG A CA 1
ATOM 1115 C C . ARG A 1 141 ? 11.113 -6.400 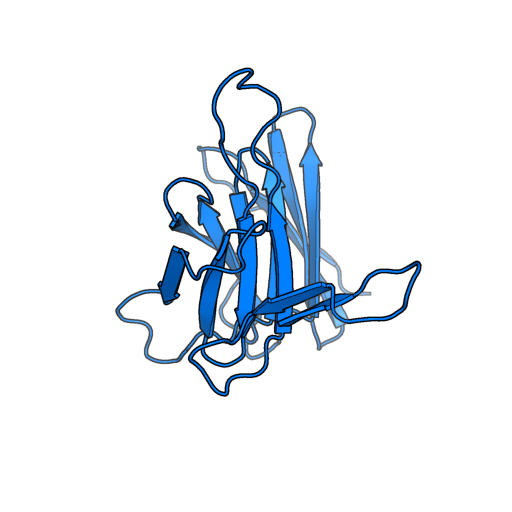14.048 1.00 95.88 141 ARG A C 1
ATOM 1117 O O . ARG A 1 141 ? 11.581 -7.518 14.251 1.00 95.88 141 ARG A O 1
ATOM 1124 N N . ASP A 1 142 ? 11.089 -5.459 14.985 1.00 95.12 142 ASP A N 1
ATOM 1125 C CA . ASP A 1 142 ? 11.569 -5.643 16.358 1.00 95.12 142 ASP A CA 1
ATOM 1126 C C . ASP A 1 142 ? 10.523 -6.261 17.302 1.00 95.12 142 ASP A C 1
ATOM 1128 O O . ASP A 1 142 ? 10.705 -6.241 18.518 1.00 95.12 142 ASP A O 1
ATOM 1132 N N . ARG A 1 143 ? 9.464 -6.864 16.742 1.00 94.25 143 ARG A N 1
ATOM 1133 C CA . ARG A 1 143 ? 8.384 -7.570 17.452 1.00 94.25 143 ARG A CA 1
ATOM 1134 C C . ARG A 1 143 ? 7.431 -6.660 18.226 1.00 94.25 143 ARG A C 1
ATOM 1136 O O . ARG A 1 143 ? 6.559 -7.172 18.924 1.00 94.25 143 ARG A O 1
ATOM 1143 N N . ARG A 1 144 ? 7.544 -5.334 18.096 1.00 93.94 144 ARG A N 1
ATOM 1144 C CA . ARG A 1 144 ? 6.527 -4.422 18.630 1.00 93.94 144 ARG A CA 1
ATOM 1145 C C . ARG A 1 144 ? 5.247 -4.488 17.804 1.00 93.94 144 ARG A C 1
ATOM 1147 O O . ARG A 1 144 ? 5.273 -4.771 16.604 1.00 93.94 144 ARG A O 1
ATOM 1154 N N . ILE A 1 145 ? 4.136 -4.163 18.460 1.00 95.25 145 ILE A N 1
ATOM 1155 C CA . ILE A 1 145 ? 2.847 -3.905 17.823 1.00 95.25 145 ILE A CA 1
ATOM 1156 C C . ILE A 1 145 ? 2.378 -2.524 18.278 1.00 95.25 145 ILE A C 1
ATOM 1158 O O . ILE A 1 145 ? 2.400 -2.218 19.472 1.00 95.25 145 ILE A O 1
ATOM 1162 N N . ALA A 1 146 ? 1.954 -1.692 17.332 1.00 93.56 146 ALA A N 1
ATOM 1163 C CA . ALA A 1 146 ? 1.303 -0.422 17.631 1.00 93.56 146 ALA A CA 1
ATOM 1164 C C . ALA A 1 146 ? -0.110 -0.414 17.063 1.00 93.56 146 ALA A C 1
ATOM 1166 O O . ALA A 1 146 ? -0.363 -0.950 15.982 1.00 93.56 146 ALA A O 1
ATOM 1167 N N . VAL A 1 147 ? -1.016 0.216 17.805 1.00 95.00 147 VAL A N 1
ATOM 1168 C CA . VAL A 1 147 ? -2.386 0.459 17.368 1.00 95.00 147 VAL A CA 1
ATOM 1169 C C . VAL A 1 147 ? -2.616 1.962 17.338 1.00 95.00 147 VAL A C 1
ATOM 1171 O O . VAL A 1 147 ? -2.361 2.651 18.327 1.00 95.00 147 VAL A O 1
ATOM 1174 N N . TYR A 1 148 ? -3.094 2.455 16.202 1.00 93.56 148 TYR A N 1
ATOM 1175 C CA . TYR A 1 148 ? -3.443 3.856 15.999 1.00 93.56 148 TYR A CA 1
ATOM 1176 C C . TYR A 1 148 ? -4.914 3.977 15.620 1.00 93.56 148 TYR A C 1
ATOM 1178 O O . TYR A 1 148 ? -5.476 3.088 14.983 1.00 93.56 148 TYR A O 1
ATOM 1186 N N . GLU A 1 149 ? -5.519 5.108 15.959 1.00 91.56 149 GLU A N 1
ATOM 1187 C CA . GLU A 1 149 ? -6.839 5.490 15.467 1.00 91.56 149 GLU A CA 1
ATOM 1188 C C . GLU A 1 149 ? -6.698 6.726 14.580 1.00 91.56 149 GLU A C 1
ATOM 1190 O O . GLU A 1 149 ? -6.081 7.714 14.975 1.00 91.56 149 GLU A O 1
ATOM 1195 N N . CYS A 1 150 ? -7.254 6.659 13.372 1.00 86.50 150 CYS A N 1
ATOM 1196 C CA . CYS A 1 150 ? -7.245 7.729 12.382 1.00 86.50 150 CYS A CA 1
ATOM 1197 C C . CYS A 1 150 ? -8.691 8.193 12.153 1.00 86.50 150 CYS A C 1
ATOM 1199 O O . CYS A 1 150 ? -9.466 7.569 11.420 1.00 86.50 150 CYS A O 1
ATOM 1201 N N . SER A 1 151 ? -9.081 9.277 12.827 1.00 79.25 151 SER A N 1
ATOM 1202 C CA . SER A 1 151 ? -10.398 9.909 12.701 1.00 79.25 151 SER A CA 1
ATOM 1203 C C . SER A 1 151 ? -10.397 11.031 11.657 1.00 79.25 151 SER A C 1
ATOM 1205 O O . SER A 1 151 ? -9.535 11.904 11.665 1.00 79.25 151 SER A O 1
ATOM 1207 N N . LEU A 1 152 ? -11.404 11.047 10.779 1.00 67.44 152 LEU A N 1
ATOM 1208 C CA . LEU A 1 152 ? -11.741 12.217 9.954 1.00 67.4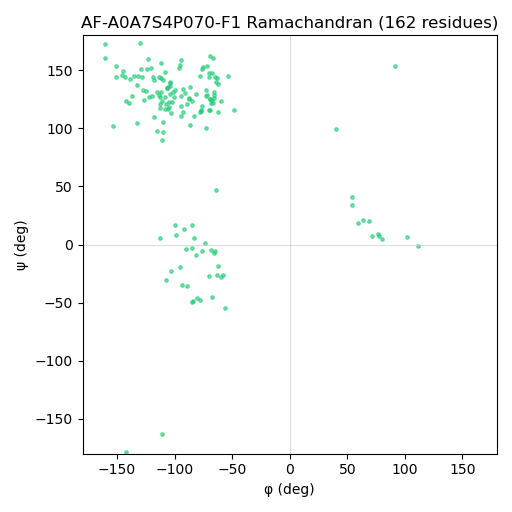4 152 LEU A CA 1
ATOM 1209 C C . LEU A 1 152 ? -12.504 13.258 10.805 1.00 67.44 152 LEU A C 1
ATOM 1211 O O . LEU A 1 152 ? -13.352 12.854 11.599 1.00 67.44 152 LEU A O 1
ATOM 1215 N N . PRO A 1 153 ? -12.345 14.582 10.605 1.00 53.97 153 PRO A N 1
ATOM 1216 C CA . PRO A 1 153 ? -11.138 15.351 10.304 1.00 53.97 153 PRO A CA 1
ATOM 1217 C C . PRO A 1 153 ? -10.545 16.025 11.568 1.00 53.97 153 PRO A C 1
ATOM 1219 O O . PRO A 1 153 ? -9.649 16.859 11.466 1.00 53.97 153 PRO A O 1
ATOM 1222 N N . SER A 1 154 ? -11.057 15.725 12.767 1.00 42.59 154 SER A N 1
ATOM 1223 C CA . SER A 1 154 ? -10.522 16.256 14.025 1.00 42.59 154 SER A CA 1
ATOM 1224 C C . SER A 1 154 ? -9.501 15.285 14.613 1.00 42.59 154 SER A C 1
ATOM 1226 O O . SER A 1 154 ? -9.834 14.161 14.995 1.00 42.59 154 SER A O 1
ATOM 1228 N N . PHE A 1 155 ? -8.255 15.744 14.651 1.00 43.41 155 PHE A N 1
ATOM 1229 C CA . PHE A 1 155 ? -7.074 14.991 15.044 1.00 43.41 155 PHE A CA 1
ATOM 1230 C C . PHE A 1 155 ? -7.079 14.625 16.535 1.00 43.41 155 PHE A C 1
ATOM 1232 O O . PHE A 1 155 ? -7.116 15.499 17.400 1.00 43.41 155 PHE A O 1
ATOM 1239 N N . SER A 1 156 ? -6.958 13.334 16.837 1.00 41.00 156 SER A N 1
ATOM 1240 C CA . SER A 1 156 ? -6.399 12.847 18.099 1.00 41.00 156 SER A CA 1
ATOM 1241 C C . SER A 1 156 ? -5.807 11.457 17.872 1.00 41.00 156 SER A C 1
ATOM 1243 O O . SER A 1 156 ? -6.529 10.470 17.774 1.00 41.00 156 SER A O 1
ATOM 1245 N N . SER A 1 157 ? -4.482 11.371 17.753 1.00 45.03 157 SER A N 1
ATOM 1246 C CA . SER A 1 157 ? -3.782 10.087 17.769 1.00 45.03 157 SER A CA 1
ATOM 1247 C C . SER A 1 157 ? -3.564 9.680 19.225 1.00 45.03 157 SER A C 1
ATOM 1249 O O . SER A 1 157 ? -2.757 10.298 19.922 1.00 45.03 157 SER A O 1
ATOM 1251 N N . THR A 1 158 ? -4.255 8.646 19.698 1.00 48.91 158 THR A N 1
ATOM 1252 C CA . THR A 1 158 ? -3.923 8.039 20.995 1.00 48.91 158 THR A CA 1
ATOM 1253 C C . THR A 1 158 ? -2.992 6.864 20.726 1.00 48.91 158 THR A C 1
ATOM 1255 O O . THR A 1 158 ? -3.405 5.875 20.127 1.00 48.91 158 THR A O 1
ATOM 1258 N N . LEU A 1 159 ? -1.720 6.984 21.110 1.00 47.12 159 LEU A N 1
ATOM 1259 C CA . LEU A 1 159 ? -0.756 5.892 20.994 1.00 47.12 159 LEU A CA 1
ATOM 1260 C C . LEU A 1 159 ? -1.004 4.905 22.138 1.00 47.12 159 LEU A C 1
ATOM 1262 O O . LEU A 1 159 ? -0.783 5.240 23.300 1.00 47.12 159 LEU A O 1
ATOM 1266 N N . SER A 1 160 ? -1.428 3.688 21.813 1.00 49.31 160 SER A N 1
ATOM 1267 C CA . SER A 1 160 ? -1.360 2.566 22.752 1.00 49.31 160 SER A CA 1
ATOM 1268 C C . SER A 1 160 ? -0.296 1.592 22.257 1.00 49.31 160 SER A C 1
ATOM 1270 O O . SER A 1 160 ? -0.501 0.884 21.272 1.00 49.31 160 SER A O 1
ATOM 1272 N N . THR A 1 161 ? 0.862 1.588 22.917 1.00 45.00 161 THR A N 1
ATOM 1273 C CA . THR A 1 161 ? 1.943 0.636 22.636 1.00 45.00 161 THR A CA 1
ATOM 1274 C C . THR A 1 161 ? 1.805 -0.544 23.583 1.00 45.00 161 THR A C 1
ATOM 1276 O O . THR A 1 161 ? 1.907 -0.375 24.798 1.00 45.00 161 THR A O 1
ATOM 1279 N N . PHE A 1 162 ? 1.614 -1.740 23.032 1.00 42.19 162 PHE A N 1
ATOM 1280 C CA . PHE A 1 162 ? 1.663 -2.981 23.797 1.00 42.19 162 PHE A CA 1
ATOM 1281 C C . PHE A 1 162 ? 2.988 -3.681 23.486 1.00 42.19 162 PHE A C 1
ATOM 1283 O O . PHE A 1 162 ? 3.301 -3.949 22.326 1.00 42.19 162 PHE A O 1
ATOM 1290 N N . VAL A 1 163 ? 3.787 -3.945 24.520 1.00 37.28 163 VAL A N 1
ATOM 1291 C CA . VAL A 1 163 ? 4.985 -4.788 24.429 1.00 37.28 163 VAL A CA 1
ATOM 1292 C C . VAL A 1 163 ? 4.619 -6.121 25.071 1.00 37.28 163 VAL A C 1
ATOM 1294 O O . VAL A 1 163 ? 4.244 -6.138 26.244 1.00 37.28 163 VAL A O 1
ATOM 1297 N N . PHE A 1 164 ? 4.670 -7.199 24.289 1.00 38.31 164 PHE A N 1
ATOM 1298 C CA . PHE A 1 164 ? 4.476 -8.572 24.761 1.00 38.31 164 PHE A CA 1
ATOM 1299 C C . PHE A 1 164 ? 5.824 -9.258 24.981 1.00 38.31 164 PHE A C 1
ATOM 1301 O O . PHE A 1 164 ? 6.751 -9.000 24.177 1.00 38.31 164 PHE A O 1
#

Sequence (164 aa):
LAVFSLKTREIDRQWSAHSDAVIMSLLFLPKGEERKESDEESEVWSVGEDGCIYIWRERDCTLLDVLTSIRGVAQPRYYTILARGSSGKVYCGTYFGQVVVWDGEQRMVLETIGEFTTVEVTALHITTKQNGTDVIVCCFRDRRIAVYECSLPSFSSTLSTFVF

pLDDT: mean 83.84, std 16.43, range [37.28, 97.19]

Solvent-accessible surface area (backbone atoms only — not comparable to full-atom values): 9472 Å² total; per-residue (Å²): 92,71,45,63,37,87,88,76,71,42,77,76,45,69,36,80,70,98,57,94,54,56,74,57,29,67,39,80,45,74,62,71,90,84,61,84,89,62,96,69,73,39,36,34,39,36,24,14,66,71,18,39,38,40,34,26,38,57,90,82,44,43,79,74,47,74,48,67,72,60,94,86,60,96,60,76,60,30,30,41,37,53,38,65,50,56,97,54,27,35,38,32,25,15,45,35,38,28,36,39,34,28,36,57,83,80,72,39,79,75,49,74,46,69,63,89,46,91,41,27,30,74,44,68,48,58,48,65,46,97,86,62,32,32,35,40,41,37,33,33,71,84,71,43,39,42,41,42,46,52,50,85,88,66,85,66,77,59,83,52,78,55,84,129

InterPro domains:
  IPR015943 WD40/YVTN repeat-like-containing domain superfamily [G3DSA:2.130.10.10] (1-163)
  IPR036322 WD40-repeat-containing domain superfamily [SSF50978] (2-151)

Nearest PDB structures (foldseek):
  7klj-assembly2_B  TM=7.478E-01  e=6.270E-04  Homo sapiens
  5n1a-assembly1_A  TM=6.227E-01  e=5.659E-04  Thermochaetoides thermophila DSM 1495
  7d5s-assembly1_B3  TM=6.800E-01  e=1.842E-03  Saccharomyces cerevisiae S288C
  8i0w-assembly1_3  TM=7.062E-01  e=3.978E-03  Homo sapiens
  8j07-assembly1_k2  TM=7.181E-01  e=2.277E-02  Homo sapiens